Protein AF-A0A286AM80-F1 (afdb_monomer_lite)

pLDDT: mean 90.96, std 6.46, range [58.53, 97.0]

Structure (mmCIF, N/CA/C/O backbone):
data_AF-A0A286AM80-F1
#
_entry.id   AF-A0A286AM80-F1
#
loop_
_atom_site.group_PDB
_atom_site.id
_atom_site.type_symbol
_atom_site.label_atom_id
_atom_site.label_alt_id
_atom_site.label_comp_id
_atom_site.label_asym_id
_atom_site.label_entity_id
_atom_site.label_seq_id
_atom_site.pdbx_PDB_ins_code
_atom_site.Cartn_x
_atom_site.Cartn_y
_atom_site.Cartn_z
_atom_site.occupancy
_atom_site.B_iso_or_equiv
_atom_site.auth_seq_id
_atom_site.auth_comp_id
_atom_site.auth_asym_id
_atom_site.auth_atom_id
_atom_site.pdbx_PDB_model_num
ATOM 1 N N . MET A 1 1 ? 3.989 -5.289 13.938 1.00 58.53 1 MET A N 1
ATOM 2 C CA . MET A 1 1 ? 3.863 -4.238 14.975 1.00 58.53 1 MET A CA 1
ATOM 3 C C . MET A 1 1 ? 2.460 -3.659 14.893 1.00 58.53 1 MET A C 1
ATOM 5 O O . MET A 1 1 ? 1.949 -3.569 13.786 1.00 58.53 1 MET A O 1
ATOM 9 N N . THR A 1 2 ? 1.839 -3.304 16.020 1.00 81.19 2 THR A N 1
ATOM 10 C CA . THR A 1 2 ? 0.458 -2.788 16.049 1.00 81.19 2 THR A CA 1
ATOM 11 C C . THR A 1 2 ? 0.434 -1.444 16.759 1.00 81.19 2 THR A C 1
ATOM 13 O O . THR A 1 2 ? 0.881 -1.350 17.899 1.00 81.19 2 THR A O 1
ATOM 16 N N . ASN A 1 3 ? -0.110 -0.428 16.093 1.00 90.00 3 ASN A N 1
ATOM 17 C CA . ASN A 1 3 ? -0.278 0.913 16.646 1.00 90.00 3 ASN A CA 1
ATOM 18 C C . ASN A 1 3 ? -1.747 1.144 17.018 1.00 90.00 3 ASN A C 1
ATOM 20 O O . ASN A 1 3 ? -2.646 0.612 16.367 1.00 90.00 3 ASN A O 1
ATOM 24 N N . ARG A 1 4 ? -1.994 1.932 18.069 1.00 93.31 4 ARG A N 1
ATOM 25 C CA . ARG A 1 4 ? -3.339 2.384 18.450 1.00 93.31 4 ARG A CA 1
ATOM 26 C C . ARG A 1 4 ? -3.414 3.895 18.312 1.00 93.31 4 ARG A C 1
ATOM 28 O O . ARG A 1 4 ? -2.513 4.592 18.765 1.00 93.31 4 ARG A O 1
ATOM 35 N N . ALA A 1 5 ? -4.501 4.372 17.724 1.00 91.12 5 ALA A N 1
ATOM 36 C CA . ALA A 1 5 ? -4.783 5.787 17.556 1.00 91.12 5 ALA A CA 1
ATOM 37 C C . ALA A 1 5 ? -6.252 6.062 17.889 1.00 91.12 5 ALA A C 1
ATOM 39 O O . ALA A 1 5 ? -7.119 5.228 17.620 1.00 91.12 5 ALA A O 1
ATOM 40 N N . THR A 1 6 ? -6.513 7.237 18.456 1.00 94.44 6 THR A N 1
ATOM 41 C CA . THR A 1 6 ? -7.862 7.793 18.592 1.00 94.44 6 THR A CA 1
ATOM 42 C C . THR A 1 6 ? -8.056 8.793 17.466 1.00 94.44 6 THR A C 1
ATOM 44 O O . THR A 1 6 ? -7.240 9.699 17.309 1.00 94.44 6 THR A O 1
ATOM 47 N N . ILE A 1 7 ? -9.117 8.623 16.683 1.00 91.62 7 ILE A N 1
ATOM 48 C CA . ILE A 1 7 ? -9.445 9.492 15.553 1.00 91.62 7 ILE A CA 1
ATOM 49 C C . ILE A 1 7 ? -10.863 10.031 15.716 1.00 91.62 7 ILE A C 1
ATOM 51 O O . ILE A 1 7 ? -11.740 9.336 16.230 1.00 91.62 7 ILE A O 1
ATOM 55 N N . THR A 1 8 ? -11.080 11.259 15.261 1.00 95.50 8 THR A N 1
ATOM 56 C CA . THR A 1 8 ? -12.416 11.843 15.143 1.00 95.50 8 THR A CA 1
ATOM 57 C C . THR A 1 8 ? -12.931 11.572 13.736 1.00 95.50 8 THR A C 1
ATOM 59 O O . THR A 1 8 ? -12.234 11.859 12.765 1.00 95.50 8 THR A O 1
ATOM 62 N N . ILE A 1 9 ? -14.140 11.028 13.622 1.00 93.50 9 ILE A N 1
ATOM 63 C CA . ILE A 1 9 ? -14.840 10.827 12.347 1.00 93.50 9 ILE A CA 1
ATOM 64 C C . ILE A 1 9 ? -16.221 11.479 12.427 1.00 93.50 9 ILE A C 1
ATOM 66 O O . ILE A 1 9 ? -16.715 11.718 13.527 1.00 93.50 9 ILE A O 1
ATOM 70 N N . SER A 1 10 ? -16.826 11.793 11.281 1.00 97.00 10 SER A N 1
ATOM 71 C CA . SER A 1 10 ? -18.176 12.365 11.246 1.00 97.00 10 SER A CA 1
ATOM 72 C C . SER A 1 10 ? -19.224 11.371 11.749 1.00 97.00 10 SER A C 1
ATOM 74 O O . SER A 1 10 ? -19.025 10.154 11.678 1.00 97.00 10 SER A O 1
ATOM 76 N N . ASP A 1 11 ? -20.365 11.892 12.201 1.00 96.44 11 ASP A N 1
ATOM 77 C CA . ASP A 1 11 ? -21.494 11.075 12.659 1.00 96.44 11 ASP A CA 1
ATOM 78 C C . ASP A 1 11 ? -21.982 10.119 11.558 1.00 96.44 11 ASP A C 1
ATOM 80 O O . ASP A 1 11 ? -22.205 8.937 11.814 1.00 96.44 11 ASP A O 1
ATOM 84 N N . GLU A 1 12 ? -22.033 10.583 10.305 1.00 96.44 12 GLU A N 1
ATOM 85 C CA . GLU A 1 12 ? -22.385 9.755 9.143 1.00 96.44 12 GLU A CA 1
ATOM 86 C C . GLU A 1 12 ? -21.421 8.571 8.962 1.00 96.44 12 GLU A C 1
ATOM 88 O O . GLU A 1 12 ? -21.845 7.428 8.765 1.00 96.44 12 GLU A O 1
ATOM 93 N N . CYS A 1 13 ? -20.110 8.818 9.071 1.00 92.75 13 CYS A N 1
ATOM 94 C CA . CYS A 1 13 ? -19.103 7.764 8.993 1.00 92.75 13 CYS A CA 1
ATOM 95 C C . CYS A 1 13 ? -19.194 6.805 10.184 1.00 92.75 13 CYS A C 1
ATOM 97 O O . CYS A 1 13 ? -18.989 5.603 10.010 1.00 92.75 13 CYS A O 1
ATOM 99 N N . TRP A 1 14 ? -19.509 7.308 11.380 1.00 93.38 14 TRP A N 1
ATOM 100 C CA . TRP A 1 14 ? -19.696 6.490 12.576 1.00 93.38 14 TRP A CA 1
ATOM 101 C C . TRP A 1 14 ? -20.899 5.550 12.447 1.00 93.38 14 TRP A C 1
ATOM 103 O O . TRP A 1 14 ? -20.781 4.350 12.717 1.00 93.38 14 TRP A O 1
ATOM 113 N N . GLU A 1 15 ? -22.035 6.060 11.967 1.00 94.25 15 GLU A N 1
ATOM 114 C CA . GLU A 1 15 ? -23.222 5.252 11.683 1.00 94.25 15 GLU A CA 1
ATOM 115 C C . GLU A 1 15 ? -22.958 4.205 10.602 1.00 94.25 15 GLU A C 1
ATOM 117 O O . GLU A 1 15 ? -23.342 3.042 10.753 1.00 94.25 15 GLU A O 1
ATOM 122 N N . TYR A 1 16 ? -22.287 4.597 9.515 1.00 94.06 16 TYR A N 1
ATOM 123 C CA . TYR A 1 16 ? -21.906 3.678 8.448 1.00 94.06 16 TYR A CA 1
ATOM 124 C C . TYR A 1 16 ? -21.005 2.560 8.974 1.00 94.06 16 TYR A C 1
ATOM 126 O O . TYR A 1 16 ? -21.295 1.382 8.761 1.00 94.06 16 TYR A O 1
ATOM 134 N N . LEU A 1 17 ? -19.964 2.912 9.733 1.00 92.94 17 LEU A N 1
ATOM 135 C CA . LEU A 1 17 ? -19.030 1.962 10.330 1.00 92.94 17 LEU A CA 1
ATOM 136 C C . LEU A 1 17 ? -19.749 0.962 11.246 1.00 92.94 17 LEU A C 1
ATOM 138 O O . LEU A 1 17 ? -19.426 -0.223 11.229 1.00 92.94 17 LEU A O 1
ATOM 142 N N . GLY A 1 18 ? -20.756 1.414 11.999 1.00 91.62 18 GLY A N 1
ATOM 143 C CA . GLY A 1 18 ? -21.609 0.543 12.808 1.00 91.62 18 GLY A CA 1
ATOM 144 C C . GLY A 1 18 ? -22.398 -0.493 11.999 1.00 91.62 18 GLY A C 1
ATOM 145 O O . GLY A 1 18 ? -22.653 -1.580 12.508 1.00 91.62 18 GLY A O 1
ATOM 146 N N . LYS A 1 19 ? -22.752 -0.194 10.743 1.00 92.19 19 LYS A N 1
ATOM 147 C CA . LYS A 1 19 ? -23.495 -1.108 9.857 1.00 92.19 19 LYS A CA 1
ATOM 148 C C . LYS A 1 19 ? -22.586 -2.123 9.162 1.00 92.19 19 LYS A C 1
ATOM 150 O O . LYS A 1 19 ? -23.003 -3.257 8.953 1.00 92.19 19 LYS A O 1
ATOM 155 N N . VAL A 1 20 ? -21.366 -1.723 8.794 1.00 92.00 20 VAL A N 1
ATOM 156 C CA . VAL A 1 20 ? -20.478 -2.540 7.941 1.00 92.00 20 VAL A CA 1
ATOM 157 C C . VAL A 1 20 ? -19.392 -3.298 8.695 1.00 92.00 20 VAL A C 1
ATOM 159 O O . VAL A 1 20 ? -18.931 -4.328 8.214 1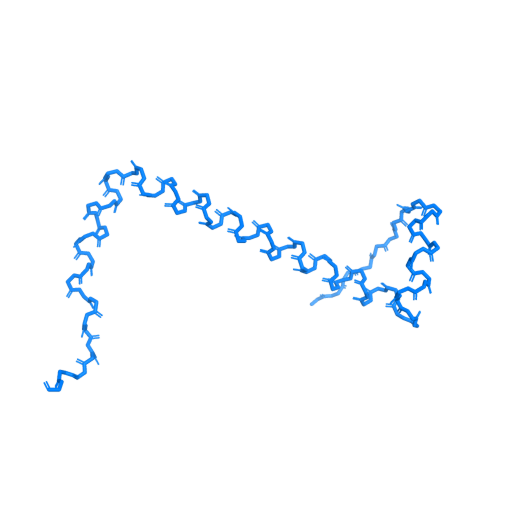.00 92.00 20 VAL A O 1
ATOM 162 N N . ALA A 1 21 ? -18.972 -2.820 9.869 1.00 87.62 21 ALA A N 1
ATOM 163 C CA . ALA A 1 21 ? -17.818 -3.388 10.563 1.00 87.62 21 ALA A CA 1
ATOM 164 C C . ALA A 1 21 ? -18.149 -4.512 11.560 1.00 87.62 21 ALA A C 1
ATOM 166 O O . ALA A 1 21 ? -17.234 -5.048 12.191 1.00 87.62 21 ALA A O 1
ATOM 167 N N . GLY A 1 22 ? -19.432 -4.860 11.720 1.00 84.25 22 GLY A N 1
ATOM 168 C CA . GLY A 1 22 ? -19.886 -5.851 12.698 1.00 84.25 22 GLY A CA 1
ATOM 169 C C . GLY A 1 22 ? -19.292 -5.588 14.086 1.00 84.25 22 GLY A C 1
ATOM 170 O O . GLY A 1 22 ? -19.347 -4.465 14.593 1.00 84.25 22 GLY A O 1
ATOM 171 N N . ASP A 1 23 ? -18.653 -6.608 14.660 1.00 86.62 23 ASP A N 1
ATOM 172 C CA . ASP A 1 23 ? -18.045 -6.533 15.994 1.00 86.62 23 ASP A CA 1
ATOM 173 C C . ASP A 1 23 ? -16.642 -5.895 16.013 1.00 86.62 23 ASP A C 1
ATOM 175 O O . ASP A 1 23 ? -16.124 -5.578 17.086 1.00 86.62 23 ASP A O 1
ATOM 179 N N . ASN A 1 24 ? -15.994 -5.683 14.855 1.00 91.31 24 ASN A N 1
ATOM 180 C CA . ASN A 1 24 ? -14.604 -5.217 14.792 1.00 91.31 24 ASN A CA 1
ATOM 181 C C . ASN A 1 24 ? -14.388 -4.050 13.816 1.00 91.31 24 ASN A C 1
ATOM 183 O O . ASN A 1 24 ? -13.918 -4.197 12.685 1.00 91.31 24 ASN A O 1
ATOM 187 N N . ARG A 1 25 ? -14.629 -2.845 14.338 1.00 91.44 25 ARG A N 1
ATOM 188 C CA . ARG A 1 25 ? -14.390 -1.560 13.661 1.00 91.44 25 ARG A CA 1
ATOM 189 C C . ARG A 1 25 ? -12.949 -1.377 13.194 1.00 91.44 25 ARG A C 1
ATOM 191 O O . ARG A 1 25 ? -12.723 -0.915 12.080 1.00 91.44 25 ARG A O 1
ATOM 198 N N . SER A 1 26 ? -11.975 -1.758 14.018 1.00 92.00 26 SER A N 1
ATOM 199 C CA . SER A 1 26 ? -10.558 -1.606 13.676 1.00 92.00 26 SER A CA 1
ATOM 200 C C . SER A 1 26 ? -10.147 -2.508 12.515 1.00 92.00 26 SER A C 1
ATOM 202 O O . SER A 1 26 ? -9.385 -2.069 11.660 1.00 92.00 26 SER A O 1
ATOM 204 N N . ALA A 1 27 ? -10.658 -3.741 12.449 1.00 92.12 27 ALA A N 1
ATOM 205 C CA . ALA A 1 27 ? -10.383 -4.641 11.332 1.00 92.12 27 ALA A CA 1
ATOM 206 C C . ALA A 1 27 ? -10.924 -4.083 10.011 1.00 92.12 27 ALA A C 1
ATOM 208 O O . ALA A 1 27 ? -10.193 -4.062 9.025 1.00 92.12 27 ALA A O 1
ATOM 209 N N . TYR A 1 28 ? -12.157 -3.568 10.013 1.00 94.06 28 TYR A N 1
ATOM 210 C CA . TYR A 1 28 ? -12.749 -2.951 8.826 1.00 94.06 28 TYR A CA 1
ATOM 211 C C . TYR A 1 28 ? -11.956 -1.722 8.354 1.00 94.06 28 TYR A C 1
ATOM 213 O O . TYR A 1 28 ? -11.626 -1.613 7.176 1.00 94.06 28 TYR A O 1
ATOM 221 N N . ILE A 1 29 ? -11.602 -0.816 9.274 1.00 93.69 29 ILE A N 1
ATOM 222 C CA . ILE A 1 29 ? -10.805 0.377 8.942 1.00 93.69 29 ILE A CA 1
ATOM 223 C C . ILE A 1 29 ? -9.436 -0.028 8.385 1.00 93.69 29 ILE A C 1
ATOM 225 O O . ILE A 1 29 ? -8.995 0.534 7.388 1.00 93.69 29 ILE A O 1
ATOM 229 N N . ASN A 1 30 ? -8.775 -1.020 8.987 1.00 93.69 30 ASN A N 1
ATOM 230 C CA . ASN A 1 30 ? -7.486 -1.501 8.497 1.00 93.69 30 ASN A CA 1
ATOM 231 C C . ASN A 1 30 ? -7.591 -2.109 7.093 1.00 93.69 30 ASN A C 1
ATOM 233 O O . ASN A 1 30 ? -6.715 -1.872 6.269 1.00 93.69 30 ASN A O 1
ATOM 237 N N . ASP A 1 31 ? -8.641 -2.879 6.803 1.00 94.19 31 ASP A N 1
ATOM 238 C CA . ASP A 1 31 ? -8.868 -3.419 5.460 1.00 94.19 31 ASP A CA 1
ATOM 239 C C . ASP A 1 31 ? -9.088 -2.299 4.432 1.00 94.19 31 ASP A C 1
ATOM 241 O O . ASP A 1 31 ? -8.484 -2.314 3.360 1.00 94.19 31 ASP A O 1
ATOM 245 N N . LEU A 1 32 ? -9.873 -1.277 4.788 1.00 94.69 32 LEU A N 1
ATOM 246 C CA . LEU A 1 32 ? -10.092 -0.109 3.935 1.00 94.69 32 LEU A CA 1
ATOM 247 C C . LEU A 1 32 ? -8.785 0.650 3.654 1.00 94.69 32 LEU A C 1
ATOM 249 O O . LEU A 1 32 ? -8.496 0.956 2.501 1.00 94.69 32 LEU A O 1
ATOM 253 N N . LEU A 1 33 ? -7.970 0.897 4.684 1.00 94.75 33 LEU A N 1
ATOM 254 C CA . LEU A 1 33 ? -6.670 1.559 4.539 1.00 94.75 33 LEU A CA 1
ATOM 255 C C . LEU A 1 33 ? -5.687 0.730 3.707 1.00 94.75 33 LEU A C 1
ATOM 257 O O . LEU A 1 33 ? -4.944 1.285 2.909 1.00 94.75 33 LEU A O 1
ATOM 261 N N . ASN A 1 34 ? -5.686 -0.596 3.857 1.00 95.62 34 ASN A N 1
ATOM 262 C CA . ASN A 1 34 ? -4.838 -1.465 3.042 1.00 95.62 34 ASN A CA 1
ATOM 263 C C . ASN A 1 34 ? -5.256 -1.458 1.569 1.00 95.62 34 ASN A C 1
ATOM 265 O O . ASN A 1 34 ? -4.395 -1.525 0.695 1.00 95.62 34 ASN A O 1
ATOM 269 N N . LYS A 1 35 ? -6.560 -1.392 1.283 1.00 95.62 35 LYS A N 1
ATOM 270 C CA . LYS A 1 35 ? -7.066 -1.253 -0.089 1.00 95.62 35 LYS A CA 1
ATOM 271 C C . LYS A 1 35 ? -6.642 0.078 -0.697 1.00 95.62 35 LYS A C 1
ATOM 273 O O . LYS A 1 35 ? -6.120 0.092 -1.804 1.00 95.62 35 LYS A O 1
ATOM 278 N N . ASP A 1 36 ? -6.809 1.167 0.045 1.00 96.00 36 ASP A N 1
ATOM 279 C CA . ASP A 1 36 ? -6.390 2.496 -0.401 1.00 96.00 36 ASP A CA 1
ATOM 280 C C . ASP A 1 36 ? -4.874 2.570 -0.637 1.00 96.00 36 ASP A C 1
ATOM 282 O O . ASP A 1 36 ? -4.425 3.025 -1.685 1.00 96.00 36 ASP A O 1
ATOM 286 N N . LEU A 1 37 ? -4.081 1.998 0.275 1.00 95.81 37 LEU A N 1
ATOM 287 C CA . LEU A 1 37 ? -2.630 1.904 0.126 1.00 95.81 37 LEU A CA 1
ATOM 288 C C . LEU A 1 37 ? -2.224 1.141 -1.141 1.00 95.81 37 LEU A C 1
ATOM 290 O O . LEU A 1 37 ? -1.305 1.571 -1.832 1.00 95.81 37 LEU A O 1
ATOM 294 N N . ARG A 1 38 ? -2.894 0.025 -1.453 1.00 95.62 38 ARG A N 1
ATOM 295 C CA . ARG A 1 38 ? -2.639 -0.729 -2.691 1.00 95.62 38 ARG A CA 1
ATOM 296 C C . ARG A 1 38 ? -2.943 0.116 -3.920 1.00 95.62 38 ARG A C 1
ATOM 298 O O . ARG A 1 38 ? -2.093 0.211 -4.794 1.00 95.62 38 ARG A O 1
ATOM 305 N N . ASN A 1 39 ? -4.092 0.789 -3.944 1.00 95.31 39 ASN A N 1
ATOM 306 C CA . ASN A 1 39 ? -4.461 1.668 -5.054 1.00 95.31 39 ASN A CA 1
AT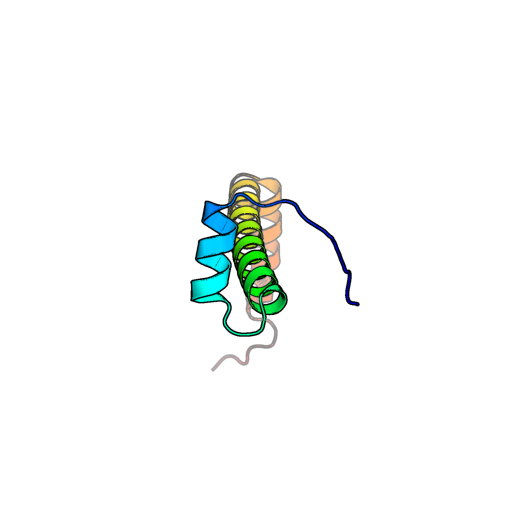OM 307 C C . ASN A 1 39 ? -3.436 2.797 -5.239 1.00 95.31 39 ASN A C 1
ATOM 309 O O . ASN A 1 39 ? -3.043 3.100 -6.363 1.00 95.31 39 ASN A O 1
ATOM 313 N N . TYR A 1 40 ? -2.972 3.398 -4.141 1.00 95.56 40 TYR A N 1
ATOM 314 C CA . TYR A 1 40 ? -1.929 4.421 -4.175 1.00 95.56 40 TYR A CA 1
ATOM 315 C C . TYR A 1 40 ? -0.609 3.877 -4.743 1.00 95.56 40 TYR A C 1
ATOM 317 O O . TYR A 1 40 ? 0.017 4.523 -5.580 1.00 95.56 40 TYR A O 1
ATOM 325 N N . GLN A 1 41 ? -0.191 2.681 -4.318 1.00 94.94 41 GLN A N 1
ATOM 326 C CA . GLN A 1 41 ? 1.019 2.026 -4.824 1.00 94.94 41 GLN A CA 1
ATOM 327 C C . GLN A 1 41 ? 0.913 1.682 -6.312 1.00 94.94 41 GLN A C 1
ATOM 329 O O . GLN A 1 41 ? 1.874 1.896 -7.043 1.00 94.94 41 GLN A O 1
ATOM 334 N N . GLU A 1 42 ? -0.239 1.188 -6.765 1.00 94.88 42 GLU A N 1
ATOM 335 C CA . GLU A 1 42 ? -0.493 0.885 -8.177 1.00 94.88 42 GLU A CA 1
ATOM 336 C C . GLU A 1 42 ? -0.438 2.147 -9.040 1.00 94.88 42 GLU A C 1
ATOM 338 O O . GLU A 1 42 ? 0.241 2.164 -10.062 1.00 94.88 42 GLU A O 1
ATOM 343 N N . GLN A 1 43 ? -1.092 3.229 -8.608 1.00 94.50 43 GLN A N 1
ATOM 344 C CA . GLN A 1 43 ? -1.043 4.510 -9.318 1.00 94.50 43 GLN A CA 1
ATOM 345 C C . GLN A 1 43 ? 0.374 5.065 -9.388 1.00 94.50 43 GLN A C 1
ATOM 347 O O . GLN A 1 43 ? 0.787 5.556 -10.436 1.00 94.50 43 GLN A O 1
ATOM 352 N N . LYS A 1 44 ? 1.126 4.957 -8.289 1.00 94.44 44 LYS A N 1
ATOM 353 C CA . LYS A 1 44 ? 2.522 5.376 -8.265 1.00 94.44 44 LYS A CA 1
ATOM 354 C C . LYS A 1 4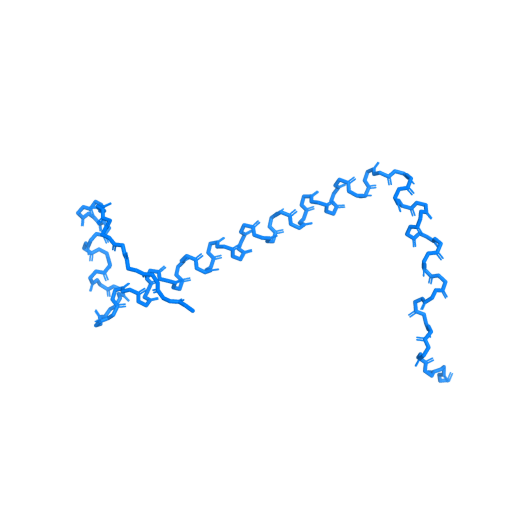4 ? 3.372 4.543 -9.227 1.00 94.44 44 LYS A C 1
ATOM 356 O O . LYS A 1 44 ? 4.090 5.123 -10.021 1.00 94.44 44 LYS A O 1
ATOM 361 N N . ALA A 1 45 ? 3.241 3.217 -9.214 1.00 93.25 45 ALA A N 1
ATOM 362 C CA . ALA A 1 45 ? 3.986 2.349 -10.125 1.00 93.25 45 ALA A CA 1
ATOM 363 C C . ALA A 1 45 ? 3.662 2.637 -11.601 1.00 93.25 45 ALA A C 1
ATOM 365 O O . ALA A 1 45 ? 4.553 2.622 -12.440 1.00 93.25 45 ALA A O 1
ATOM 366 N N . ILE A 1 46 ? 2.397 2.930 -11.925 1.00 93.94 46 ILE A N 1
ATOM 367 C CA . ILE A 1 46 ? 2.014 3.350 -13.280 1.00 93.94 46 ILE A CA 1
ATOM 368 C C . ILE A 1 46 ? 2.700 4.667 -13.650 1.00 93.94 46 ILE A C 1
ATOM 370 O O . ILE A 1 46 ? 3.204 4.786 -14.760 1.00 93.94 46 ILE A O 1
ATOM 374 N N . GLN A 1 47 ? 2.713 5.642 -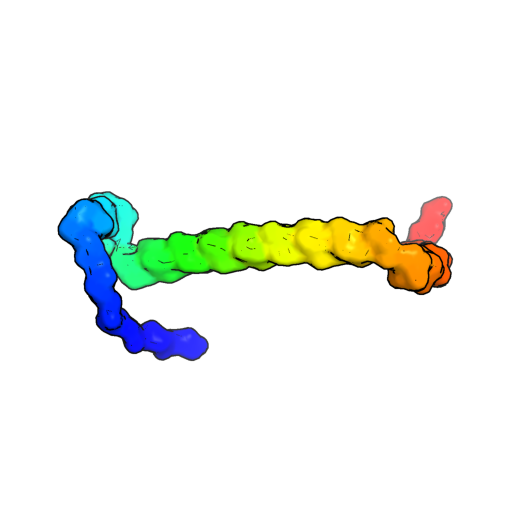12.741 1.00 93.38 47 GLN A N 1
ATOM 375 C CA . GLN A 1 47 ? 3.354 6.932 -12.980 1.00 93.38 47 GLN A CA 1
ATOM 376 C C . GLN A 1 47 ? 4.869 6.780 -13.174 1.00 93.38 47 GLN A C 1
ATOM 378 O O . GLN A 1 47 ? 5.394 7.290 -14.158 1.00 93.38 47 GLN A O 1
ATOM 383 N N . ASP A 1 48 ? 5.532 6.023 -12.298 1.00 91.94 48 ASP A N 1
ATOM 384 C CA . ASP A 1 48 ? 6.966 5.734 -12.383 1.00 91.94 48 ASP A CA 1
ATOM 385 C C . ASP A 1 48 ? 7.290 5.044 -13.731 1.00 91.94 48 ASP A C 1
ATOM 387 O O . ASP A 1 48 ? 8.182 5.481 -14.450 1.00 91.94 48 ASP A O 1
ATOM 391 N N . ASN A 1 49 ? 6.485 4.058 -14.158 1.00 90.88 49 ASN A N 1
ATOM 392 C CA . ASN A 1 49 ? 6.645 3.404 -15.465 1.00 90.88 49 ASN A CA 1
ATOM 393 C C . ASN A 1 49 ? 6.463 4.362 -16.657 1.00 90.88 49 ASN A C 1
ATOM 395 O O . ASN A 1 49 ? 7.092 4.172 -17.695 1.00 90.88 49 ASN A O 1
ATOM 399 N N . ILE A 1 50 ? 5.558 5.343 -16.559 1.00 91.38 50 ILE A N 1
ATOM 400 C CA . ILE A 1 50 ? 5.357 6.343 -17.621 1.00 91.38 50 ILE A CA 1
ATOM 401 C C . ILE A 1 50 ? 6.585 7.248 -17.714 1.00 91.38 50 ILE A C 1
ATOM 403 O O . ILE A 1 50 ? 7.076 7.485 -18.813 1.00 91.38 50 ILE A O 1
ATOM 407 N N . GLU A 1 51 ? 7.096 7.715 -16.575 1.00 89.31 51 GLU A N 1
ATOM 408 C CA . GLU A 1 51 ? 8.302 8.547 -16.517 1.00 89.31 51 GLU A CA 1
ATOM 409 C C . GLU A 1 51 ? 9.515 7.797 -17.084 1.00 89.31 51 GLU A C 1
ATOM 411 O O . GLU A 1 51 ? 10.239 8.327 -17.924 1.00 89.31 51 GLU A O 1
ATOM 416 N N . GLU A 1 52 ? 9.673 6.529 -16.712 1.00 88.25 52 GLU A N 1
ATOM 417 C CA . GLU A 1 52 ? 10.702 5.631 -17.238 1.00 88.25 52 GLU A CA 1
ATOM 418 C C . GLU A 1 52 ? 10.555 5.348 -18.744 1.00 88.25 52 GLU A C 1
ATOM 420 O O . GLU A 1 52 ? 11.551 5.193 -19.450 1.00 88.25 52 GLU A O 1
ATOM 425 N N . ALA A 1 53 ? 9.329 5.278 -19.272 1.00 88.19 53 ALA A N 1
ATOM 426 C CA . ALA A 1 53 ? 9.087 5.095 -20.706 1.00 88.19 53 ALA A CA 1
ATOM 427 C C . ALA A 1 53 ? 9.462 6.333 -21.536 1.00 88.19 53 ALA A C 1
ATOM 429 O O . ALA A 1 53 ? 9.803 6.209 -22.714 1.00 88.19 53 ALA A O 1
ATOM 430 N N . GLU A 1 54 ? 9.385 7.522 -20.937 1.00 90.88 54 GLU A N 1
ATOM 431 C CA . GLU A 1 54 ? 9.766 8.788 -21.567 1.00 90.88 54 GLU A CA 1
ATOM 432 C C . GLU A 1 54 ? 11.275 9.080 -21.448 1.00 90.88 54 GLU A C 1
ATOM 434 O O . GLU A 1 54 ? 11.799 9.918 -22.191 1.00 90.88 54 GLU A O 1
ATOM 439 N N . ASP A 1 55 ? 11.987 8.367 -20.571 1.00 93.25 55 ASP A N 1
ATOM 440 C CA . ASP A 1 55 ? 13.435 8.470 -20.393 1.00 93.25 55 ASP A CA 1
ATOM 441 C C . ASP A 1 55 ? 14.197 7.588 -21.399 1.00 93.25 55 ASP A C 1
ATOM 443 O O . ASP A 1 55 ? 14.331 6.372 -21.257 1.00 93.25 55 ASP A O 1
ATOM 447 N N . LEU A 1 56 ? 14.740 8.233 -22.432 1.00 89.38 56 LEU A N 1
ATOM 448 C CA . LEU A 1 56 ? 15.536 7.589 -23.478 1.00 89.38 56 LEU A CA 1
ATOM 449 C C . LEU A 1 56 ? 16.801 6.896 -22.954 1.00 89.38 56 LEU A C 1
ATOM 451 O O . LEU A 1 56 ? 17.172 5.859 -23.504 1.00 89.38 56 LEU A O 1
ATOM 455 N N . ASP A 1 57 ? 17.472 7.446 -21.942 1.00 91.88 57 ASP A N 1
ATOM 456 C CA . ASP A 1 57 ? 18.704 6.855 -21.412 1.00 91.88 57 ASP A CA 1
ATOM 457 C C . ASP A 1 57 ? 18.374 5.575 -20.635 1.00 91.88 57 ASP A C 1
ATOM 459 O O . ASP A 1 57 ? 19.016 4.543 -20.845 1.00 91.88 57 ASP A O 1
ATOM 463 N N . TYR A 1 58 ? 17.304 5.606 -19.837 1.00 89.38 58 TYR A N 1
ATOM 464 C CA . TYR A 1 58 ? 16.783 4.425 -19.148 1.00 89.38 58 TYR A CA 1
ATOM 465 C C . TYR A 1 58 ? 16.288 3.343 -20.121 1.00 89.38 58 TYR A C 1
ATOM 467 O O . TYR A 1 58 ? 16.616 2.170 -19.957 1.00 89.38 58 TYR A O 1
ATOM 475 N N . GLN A 1 59 ? 15.550 3.709 -21.177 1.00 92.50 59 GLN A N 1
ATOM 476 C CA . GLN A 1 59 ? 15.090 2.746 -22.189 1.00 92.50 59 GLN A CA 1
ATOM 477 C C . GLN A 1 59 ? 16.250 2.089 -22.951 1.00 92.50 59 GLN A C 1
ATOM 479 O O . GLN A 1 59 ? 16.179 0.904 -23.281 1.00 92.50 59 GLN A O 1
ATOM 484 N N . ASN A 1 60 ? 17.326 2.833 -23.222 1.00 91.81 60 ASN A N 1
ATOM 485 C CA . ASN A 1 60 ? 18.526 2.268 -23.835 1.00 91.81 60 ASN A CA 1
ATOM 486 C C . ASN A 1 60 ? 19.205 1.259 -22.901 1.00 91.81 60 ASN A C 1
ATOM 488 O O . ASN A 1 60 ? 19.567 0.177 -23.357 1.00 91.81 60 ASN A O 1
ATOM 492 N N . GLU A 1 61 ? 19.329 1.574 -21.607 1.00 91.81 61 GLU A N 1
ATOM 493 C CA . GLU A 1 61 ? 19.836 0.624 -20.612 1.00 91.81 61 GLU A CA 1
ATOM 494 C C . GLU A 1 61 ? 18.944 -0.626 -20.552 1.00 91.81 61 GLU A C 1
ATOM 496 O O . GLU A 1 61 ? 19.443 -1.746 -20.647 1.00 91.81 61 GLU A O 1
ATOM 501 N N . LEU A 1 62 ? 17.620 -0.459 -20.483 1.00 90.69 62 LEU A N 1
ATOM 502 C CA . LEU A 1 62 ? 16.657 -1.564 -20.457 1.00 90.69 62 LEU A CA 1
ATOM 503 C C . LEU A 1 62 ? 16.810 -2.498 -21.674 1.00 90.69 62 LEU A C 1
ATOM 505 O O . LEU A 1 62 ? 16.779 -3.719 -21.525 1.00 90.69 62 LEU A O 1
ATOM 509 N N . ALA A 1 63 ? 17.051 -1.941 -22.866 1.00 91.44 63 ALA A N 1
ATOM 510 C CA . ALA A 1 63 ? 17.296 -2.711 -24.086 1.00 91.44 63 ALA A CA 1
ATOM 511 C C . ALA A 1 63 ? 18.613 -3.512 -24.052 1.00 91.44 63 ALA A C 1
ATOM 513 O O . ALA A 1 63 ? 18.717 -4.557 -24.698 1.00 91.44 63 ALA A O 1
ATOM 514 N N . GLU A 1 64 ? 19.622 -3.065 -23.300 1.00 93.75 64 GLU A N 1
ATOM 515 C CA . GLU A 1 64 ? 20.838 -3.854 -23.067 1.00 93.75 64 GLU A CA 1
ATOM 516 C C . GLU A 1 64 ? 20.559 -5.059 -22.159 1.00 93.75 64 GLU A C 1
ATOM 518 O O . GLU A 1 64 ? 21.148 -6.123 -22.359 1.00 93.75 64 GLU A O 1
ATOM 523 N N . TRP A 1 65 ? 19.628 -4.931 -21.207 1.00 93.44 65 TRP A N 1
ATOM 524 C CA . TRP A 1 65 ? 19.223 -6.023 -20.314 1.00 93.44 65 TRP A CA 1
ATOM 525 C C . TRP A 1 65 ? 18.365 -7.094 -21.001 1.00 93.44 65 TRP A C 1
ATOM 527 O O . TRP A 1 65 ? 18.410 -8.257 -20.586 1.00 93.44 65 TRP A O 1
ATOM 537 N N . ASP A 1 66 ? 17.653 -6.754 -22.081 1.00 90.75 66 ASP A N 1
ATOM 538 C CA . ASP A 1 66 ? 16.764 -7.664 -22.827 1.00 90.75 66 ASP A CA 1
ATOM 539 C C . ASP A 1 66 ? 17.466 -8.943 -23.316 1.00 90.75 66 ASP A C 1
ATOM 541 O O . ASP A 1 66 ? 16.849 -10.006 -23.417 1.00 90.75 66 ASP A O 1
ATOM 545 N N . VAL A 1 67 ? 18.780 -8.890 -23.564 1.00 91.06 67 VAL A N 1
ATOM 546 C CA . VAL A 1 67 ? 19.563 -10.068 -23.981 1.00 91.06 67 VAL A CA 1
ATOM 547 C C . VAL A 1 67 ? 19.593 -11.175 -22.920 1.00 91.06 67 VAL A C 1
ATOM 549 O O . VAL A 1 67 ? 19.787 -12.337 -23.268 1.00 91.06 67 VAL A O 1
ATOM 552 N N . THR A 1 68 ? 19.382 -10.831 -21.645 1.00 90.81 68 THR A N 1
ATOM 553 C CA . THR A 1 68 ? 19.387 -11.773 -20.511 1.00 90.81 68 THR A CA 1
ATOM 554 C C . THR A 1 68 ? 18.011 -12.375 -20.222 1.00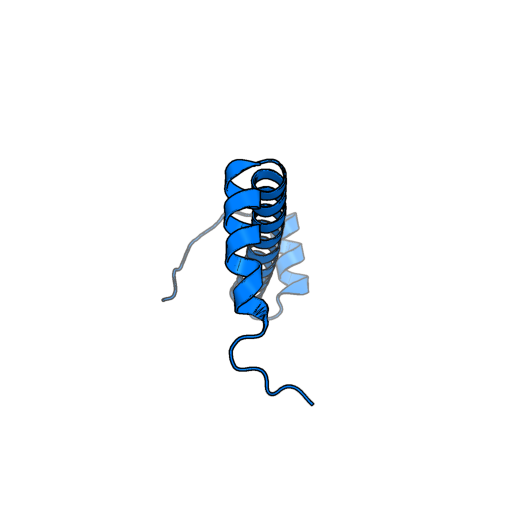 90.81 68 THR A C 1
ATOM 556 O O . THR A 1 68 ? 17.889 -13.259 -19.377 1.00 90.81 68 THR A O 1
ATOM 559 N N . LEU A 1 69 ? 16.962 -11.950 -20.937 1.00 89.62 69 LEU A N 1
ATOM 560 C CA . LEU A 1 69 ? 15.574 -12.346 -20.670 1.00 89.62 69 LEU A CA 1
ATOM 561 C C . LEU A 1 69 ? 15.352 -13.869 -20.710 1.00 89.62 69 LEU A C 1
ATOM 563 O O . LEU A 1 69 ? 14.502 -14.396 -19.993 1.00 89.62 69 LEU A O 1
ATOM 567 N N . MET A 1 70 ? 16.117 -14.572 -21.549 1.00 89.88 70 MET A N 1
ATOM 568 C CA . MET A 1 70 ? 16.011 -16.021 -21.756 1.00 89.88 70 MET A CA 1
ATOM 569 C C . MET A 1 70 ? 17.028 -16.834 -20.944 1.00 89.88 70 MET A C 1
ATOM 571 O O . MET A 1 70 ? 17.037 -18.066 -21.032 1.00 89.88 70 MET A O 1
ATOM 575 N N . ASP A 1 71 ? 17.885 -16.184 -20.154 1.00 92.31 71 ASP A N 1
ATOM 576 C CA . ASP A 1 71 ? 18.917 -16.882 -19.394 1.00 92.31 71 ASP A CA 1
ATOM 577 C C . ASP A 1 71 ? 18.288 -17.850 -18.379 1.00 92.31 71 ASP A C 1
ATOM 579 O O . ASP A 1 71 ? 17.483 -17.485 -17.523 1.00 92.31 71 ASP A O 1
ATOM 583 N N . GLY A 1 72 ? 18.663 -19.129 -18.472 1.00 88.12 72 GLY A N 1
ATOM 584 C CA . GLY A 1 72 ? 18.169 -20.187 -17.584 1.00 88.12 72 GLY A CA 1
ATOM 585 C C . GLY A 1 72 ? 16.822 -20.806 -17.976 1.00 88.12 72 GLY A C 1
ATOM 586 O O . GLY A 1 72 ? 16.395 -21.752 -17.309 1.00 88.12 72 GLY A O 1
ATOM 587 N N . ILE A 1 73 ? 16.180 -20.351 -19.059 1.00 87.31 73 ILE A N 1
ATOM 588 C CA . ILE A 1 73 ? 15.017 -21.030 -19.648 1.00 87.31 73 ILE A CA 1
ATOM 589 C C . ILE A 1 73 ? 15.529 -22.115 -20.615 1.00 87.31 73 ILE A C 1
ATOM 591 O O . ILE A 1 73 ? 16.268 -21.795 -21.548 1.00 87.31 73 ILE A O 1
ATOM 595 N N . PRO A 1 74 ? 15.188 -23.406 -20.424 1.00 78.31 74 PRO A N 1
ATOM 596 C CA . PRO A 1 74 ? 15.553 -24.438 -21.386 1.00 78.31 74 PRO A CA 1
ATOM 597 C C . PRO A 1 74 ? 14.835 -24.165 -22.710 1.00 78.31 74 PRO A C 1
ATOM 599 O O . PRO A 1 74 ?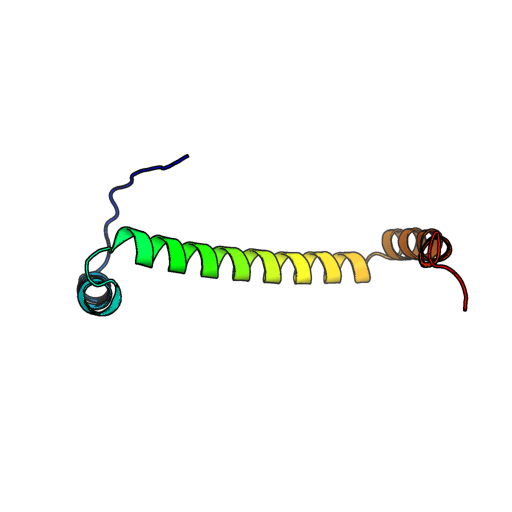 13.607 -24.105 -22.739 1.00 78.31 74 PRO A O 1
ATOM 602 N N . ASN A 1 75 ? 15.588 -24.010 -23.798 1.00 70.38 75 ASN A N 1
ATOM 603 C CA . ASN A 1 75 ? 15.010 -23.991 -25.140 1.00 70.38 75 ASN A CA 1
ATOM 604 C C . ASN A 1 75 ? 14.399 -25.377 -25.427 1.00 70.38 75 ASN A C 1
ATOM 606 O O . ASN A 1 75 ? 15.107 -26.378 -25.292 1.00 70.38 75 ASN A O 1
ATOM 610 N N . GLU A 1 76 ? 13.111 -25.437 -25.787 1.00 62.41 76 GLU A N 1
ATOM 611 C CA . GLU A 1 76 ? 12.494 -26.638 -26.387 1.00 62.41 76 GLU A CA 1
ATOM 612 C C . GLU A 1 76 ? 13.047 -26.915 -27.792 1.00 62.41 76 GLU A C 1
ATOM 614 O O . GLU A 1 76 ? 13.267 -25.944 -28.556 1.00 62.41 76 GLU A O 1
#

Sequence (76 aa):
MTNRATITISDECWEYLGKVAGDNRSAYINDLLNKDLRNYQEQKAIQDNIEEAEDLDYQNELAEWDVTLMDGIPNE

Secondary structure (DSSP, 8-state):
----------HHHHHHHHHHSTT-HHHHHHHHHHHHHHHHHHHHHHHHHHHHHH-HHHHHHHHHHGGGTTTTPPP-

Organism: NCBI:txid44577

Foldseek 3Di:
DDDDDDDDDDPVVVVVLCVPVPPHSPVVVVVVVVVVVVVVVVVVVVVVVVVCVVDPVSVVVVVVCVVCVCPPPDDD

Radius of gyration: 22.35 Å; chains: 1; bounding box: 44×39×45 Å